Protein AF-A0A7C7HZP6-F1 (afdb_monomer_lite)

pLDDT: mean 91.23, std 8.25, range [57.12, 98.25]

Radius of gyration: 13.18 Å; chains: 1; bounding box: 35×17×31 Å

Structure (mmCIF, N/CA/C/O backbone):
data_AF-A0A7C7HZP6-F1
#
_entry.id   AF-A0A7C7HZP6-F1
#
loop_
_atom_site.group_PDB
_atom_site.id
_atom_site.type_symbol
_atom_site.label_atom_id
_atom_site.label_alt_id
_atom_site.label_comp_id
_atom_site.label_asym_id
_atom_site.label_entity_id
_atom_site.label_seq_id
_atom_site.pdbx_PDB_ins_code
_atom_site.Cartn_x
_atom_site.Cartn_y
_atom_site.Cartn_z
_atom_site.occupancy
_atom_site.B_iso_or_equiv
_atom_site.auth_seq_id
_atom_site.auth_comp_id
_atom_site.auth_asym_id
_atom_site.auth_atom_id
_atom_site.pdbx_PDB_model_num
ATOM 1 N N . LEU A 1 1 ? -16.241 5.968 13.732 1.00 82.75 1 LEU A N 1
ATOM 2 C CA . LEU A 1 1 ? -15.597 5.837 12.403 1.00 82.75 1 LEU A CA 1
ATOM 3 C C . LEU A 1 1 ? -15.423 4.372 11.982 1.00 82.75 1 LEU A C 1
ATOM 5 O O . LEU A 1 1 ? -15.474 4.093 10.793 1.00 82.75 1 LEU A O 1
ATOM 9 N N . SER A 1 2 ? -15.285 3.451 12.947 1.00 86.94 2 SER A N 1
ATOM 10 C CA . SER A 1 2 ? -15.208 1.988 12.774 1.00 86.94 2 SER A CA 1
ATOM 11 C C . SER A 1 2 ? -15.927 1.396 11.549 1.00 86.94 2 SER A C 1
ATOM 13 O O . SER A 1 2 ? -15.254 0.863 10.673 1.00 86.94 2 SER A O 1
ATOM 15 N N . THR A 1 3 ? -17.251 1.548 11.414 1.00 93.31 3 THR A N 1
ATOM 16 C CA . THR A 1 3 ? -18.000 0.968 10.279 1.00 93.31 3 THR A CA 1
ATOM 17 C C . THR A 1 3 ? -17.549 1.497 8.915 1.00 93.31 3 THR A C 1
ATOM 19 O O . THR A 1 3 ? -17.471 0.731 7.963 1.00 93.31 3 THR A O 1
ATOM 22 N N . LEU A 1 4 ? -17.223 2.790 8.815 1.00 95.06 4 LEU A N 1
ATOM 23 C CA . LEU A 1 4 ? -16.761 3.402 7.565 1.00 95.06 4 LEU A CA 1
ATOM 24 C C . LEU A 1 4 ? -15.348 2.927 7.192 1.00 95.06 4 LEU A C 1
ATOM 26 O O . LEU A 1 4 ? -15.051 2.726 6.019 1.00 95.06 4 LEU A O 1
ATOM 30 N N . MET A 1 5 ? -14.485 2.738 8.191 1.00 96.50 5 MET A N 1
ATOM 31 C CA . MET A 1 5 ? -13.084 2.357 7.991 1.00 96.50 5 MET A CA 1
ATOM 32 C C . MET A 1 5 ? -12.874 0.855 7.786 1.00 96.50 5 MET A C 1
ATOM 34 O O . MET A 1 5 ? -11.812 0.463 7.305 1.00 96.50 5 MET A O 1
ATOM 38 N N . ALA A 1 6 ? -13.862 0.023 8.129 1.00 96.75 6 ALA A N 1
ATOM 39 C CA . ALA A 1 6 ? -13.745 -1.434 8.131 1.00 96.75 6 ALA A CA 1
ATOM 40 C C . ALA A 1 6 ? -13.201 -1.996 6.807 1.00 96.75 6 ALA A C 1
ATOM 42 O O . ALA A 1 6 ? -12.262 -2.786 6.830 1.00 96.75 6 ALA A O 1
ATOM 43 N N . SER A 1 7 ? -13.710 -1.532 5.660 1.00 97.75 7 SER A N 1
ATOM 44 C CA . SER A 1 7 ? -13.249 -2.006 4.347 1.00 97.75 7 SER A CA 1
ATOM 45 C C . SER A 1 7 ? -11.790 -1.639 4.056 1.00 97.75 7 SER A C 1
ATOM 47 O O . SER A 1 7 ? -11.061 -2.426 3.463 1.00 97.75 7 SER A O 1
ATOM 49 N N . ALA A 1 8 ? -11.338 -0.454 4.476 1.00 97.69 8 ALA A N 1
ATOM 50 C CA . ALA A 1 8 ? -9.949 -0.039 4.284 1.00 97.69 8 ALA A CA 1
ATOM 51 C C . ALA A 1 8 ? -8.993 -0.822 5.199 1.00 97.69 8 ALA A C 1
ATOM 53 O O . ALA A 1 8 ? -7.906 -1.204 4.770 1.00 97.69 8 ALA A O 1
ATOM 54 N N . I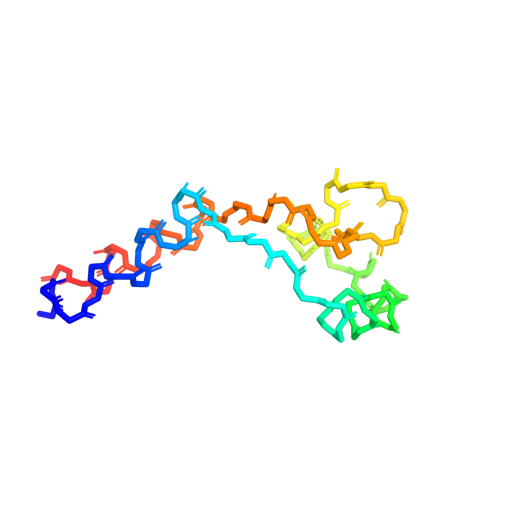LE A 1 9 ? -9.415 -1.093 6.440 1.00 98.25 9 ILE A N 1
ATOM 55 C CA . ILE A 1 9 ? -8.665 -1.934 7.382 1.00 98.25 9 ILE A CA 1
ATOM 56 C C . ILE A 1 9 ? -8.547 -3.360 6.835 1.00 98.25 9 ILE A C 1
ATOM 58 O O . ILE A 1 9 ? -7.450 -3.910 6.843 1.00 98.25 9 ILE A O 1
ATOM 62 N N . ASP A 1 10 ? -9.635 -3.932 6.314 1.00 98.19 10 ASP A N 1
ATOM 63 C CA . ASP A 1 10 ? -9.646 -5.274 5.721 1.00 98.19 10 ASP A CA 1
ATOM 64 C C . ASP A 1 10 ? -8.686 -5.378 4.528 1.00 98.19 10 ASP A C 1
ATOM 66 O O . ASP A 1 10 ? -7.815 -6.246 4.508 1.00 98.19 10 ASP A O 1
ATOM 70 N N . LEU A 1 11 ? -8.750 -4.428 3.589 1.00 98.12 11 LEU A N 1
ATOM 71 C CA . LEU A 1 11 ? -7.839 -4.385 2.441 1.00 98.12 11 LEU A CA 1
ATOM 72 C C . LEU A 1 11 ? -6.371 -4.215 2.852 1.00 98.12 11 LEU A C 1
ATOM 74 O O . LEU A 1 11 ? -5.489 -4.765 2.199 1.00 98.12 11 LEU A O 1
ATOM 78 N N . ALA A 1 12 ? -6.079 -3.465 3.917 1.00 97.25 12 ALA A N 1
ATOM 79 C CA . ALA A 1 12 ? -4.713 -3.324 4.416 1.00 97.25 12 ALA A CA 1
ATOM 80 C C . ALA A 1 12 ? -4.228 -4.598 5.133 1.00 97.25 12 ALA A C 1
ATOM 82 O O . ALA A 1 12 ? -3.086 -5.016 4.937 1.00 97.25 12 ALA A O 1
ATOM 83 N N . GLN A 1 13 ? -5.091 -5.231 5.931 1.00 97.88 13 GLN A N 1
ATOM 84 C CA . GLN A 1 13 ? -4.760 -6.393 6.758 1.00 97.88 13 GLN A CA 1
ATOM 85 C C . GLN A 1 13 ? -4.664 -7.690 5.950 1.00 97.88 13 GLN A C 1
ATOM 87 O O . GLN A 1 13 ? -3.755 -8.488 6.170 1.00 97.88 13 GLN A O 1
ATOM 92 N N . ASN A 1 14 ? -5.609 -7.903 5.037 1.00 97.81 14 ASN A N 1
ATOM 93 C CA . ASN A 1 14 ? -5.743 -9.123 4.240 1.00 97.81 14 ASN A CA 1
ATOM 94 C C . ASN A 1 14 ? -5.190 -8.953 2.820 1.00 97.81 14 ASN A C 1
ATOM 96 O O . ASN A 1 14 ? -4.923 -9.933 2.122 1.00 97.81 14 ASN A O 1
ATOM 100 N N . GLY A 1 15 ? -4.940 -7.706 2.430 1.00 96.44 15 GLY A N 1
ATOM 101 C CA . GLY A 1 15 ? -4.284 -7.344 1.191 1.00 96.44 15 GLY A CA 1
ATOM 102 C C . GLY A 1 15 ? -5.210 -7.274 -0.015 1.00 96.44 15 GLY A C 1
ATOM 103 O O . GLY A 1 15 ? -6.379 -7.656 0.010 1.00 96.44 15 GLY A O 1
ATOM 104 N N . PHE A 1 16 ? -4.643 -6.796 -1.117 1.00 96.56 16 PHE A N 1
ATOM 105 C CA . PHE A 1 16 ? -5.304 -6.743 -2.417 1.00 96.56 16 PHE A CA 1
ATOM 106 C C . PHE A 1 16 ? -4.314 -7.021 -3.546 1.00 96.56 16 PHE A C 1
ATOM 108 O O . PHE A 1 16 ? -3.095 -6.983 -3.369 1.00 96.56 16 PHE A O 1
ATOM 115 N N . ARG A 1 17 ? -4.852 -7.345 -4.723 1.00 96.12 17 ARG A N 1
ATOM 116 C CA . ARG A 1 17 ? -4.055 -7.651 -5.911 1.00 96.12 17 ARG A CA 1
ATOM 117 C C . ARG A 1 17 ? -3.578 -6.355 -6.553 1.00 96.12 17 ARG A C 1
ATOM 119 O O . ARG A 1 17 ? -4.400 -5.528 -6.940 1.00 96.12 17 ARG A O 1
ATOM 126 N N . VAL A 1 18 ? -2.263 -6.197 -6.680 1.00 94.12 18 VAL A N 1
ATOM 127 C CA . VAL A 1 18 ? -1.660 -4.997 -7.272 1.00 94.12 18 VAL A CA 1
ATOM 128 C C . VAL A 1 18 ? -2.073 -4.872 -8.736 1.00 94.12 18 VAL A C 1
ATOM 130 O O . VAL A 1 18 ? -1.987 -5.831 -9.508 1.00 94.12 18 VAL A O 1
ATOM 133 N N . LEU A 1 19 ? -2.525 -3.682 -9.128 1.00 95.81 19 LEU A N 1
ATOM 134 C CA . LEU A 1 19 ? -2.932 -3.405 -10.499 1.00 95.81 19 LEU A CA 1
ATOM 135 C C . LEU A 1 19 ? -1.706 -3.180 -11.398 1.00 95.81 19 LEU A C 1
ATOM 137 O O . LEU A 1 19 ? -0.677 -2.694 -10.924 1.00 95.81 19 LEU A O 1
ATOM 141 N N . PRO A 1 20 ? -1.803 -3.450 -12.715 1.00 95.50 20 PRO A N 1
ATOM 142 C CA . PRO A 1 20 ? -0.679 -3.261 -13.632 1.00 95.50 20 PRO A CA 1
ATOM 143 C C . PRO A 1 20 ? -0.060 -1.859 -13.588 1.00 95.50 20 PRO A C 1
ATOM 145 O O . PRO A 1 20 ? 1.160 -1.725 -13.571 1.00 95.50 20 PRO A O 1
ATOM 148 N N . GLN A 1 21 ? -0.887 -0.812 -13.523 1.00 95.75 21 GLN A N 1
ATOM 149 C CA . GLN A 1 21 ? -0.378 0.562 -13.492 1.00 95.75 21 GLN A CA 1
ATOM 150 C C . GLN A 1 21 ? 0.216 0.953 -12.136 1.00 95.75 21 GLN A C 1
ATOM 15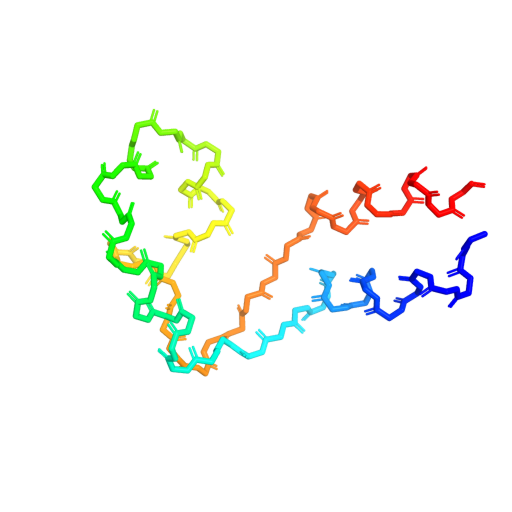2 O O . GLN A 1 21 ? 1.148 1.752 -12.098 1.00 95.75 21 GLN A O 1
ATOM 157 N N . ASP A 1 22 ? -0.248 0.353 -11.038 1.00 93.00 22 ASP A N 1
ATOM 158 C CA . ASP A 1 22 ? 0.365 0.560 -9.725 1.00 93.00 22 ASP A CA 1
ATOM 159 C C . ASP A 1 22 ? 1.746 -0.088 -9.641 1.00 93.00 22 ASP A C 1
ATOM 161 O O . ASP A 1 22 ? 2.676 0.543 -9.141 1.00 93.00 22 ASP A O 1
ATOM 165 N N . ALA A 1 23 ? 1.913 -1.287 -10.208 1.00 92.19 23 ALA A N 1
ATOM 166 C CA . ALA A 1 23 ? 3.220 -1.933 -10.316 1.00 92.19 23 ALA A CA 1
ATOM 167 C C . ALA A 1 23 ? 4.201 -1.082 -11.145 1.00 92.19 23 ALA A C 1
ATOM 169 O O . ALA A 1 23 ? 5.330 -0.845 -10.717 1.00 92.19 23 ALA A O 1
ATOM 170 N N . ASN A 1 24 ? 3.756 -0.549 -12.291 1.00 93.00 24 ASN A N 1
ATOM 171 C CA . ASN A 1 24 ? 4.568 0.351 -13.120 1.00 93.00 24 ASN A CA 1
ATOM 172 C C . ASN A 1 24 ? 4.969 1.622 -12.360 1.00 93.00 24 ASN A C 1
ATOM 174 O O . ASN A 1 24 ? 6.140 2.010 -12.358 1.00 93.00 24 ASN A O 1
ATOM 178 N N . ARG A 1 25 ? 4.002 2.261 -11.688 1.00 91.38 25 ARG A N 1
ATOM 179 C CA . ARG A 1 25 ? 4.235 3.462 -10.878 1.00 91.38 25 ARG A CA 1
ATOM 180 C C . ARG A 1 25 ? 5.266 3.184 -9.792 1.00 91.38 25 ARG A C 1
ATOM 182 O O . ARG A 1 25 ? 6.212 3.953 -9.634 1.00 91.38 25 ARG A O 1
ATOM 189 N N . GLN A 1 26 ? 5.103 2.084 -9.071 1.00 89.94 26 GLN A N 1
ATOM 190 C CA . GLN A 1 26 ? 6.003 1.715 -7.994 1.00 89.94 26 GLN A CA 1
ATOM 191 C C . GLN A 1 26 ? 7.422 1.439 -8.510 1.00 89.94 26 GLN A C 1
ATOM 193 O O . GLN A 1 26 ? 8.370 2.028 -7.999 1.00 89.94 26 GLN A O 1
ATOM 198 N N . ALA A 1 27 ? 7.580 0.648 -9.575 1.00 90.25 27 ALA A N 1
ATOM 199 C CA . ALA A 1 27 ? 8.891 0.389 -10.172 1.00 90.25 27 ALA A CA 1
ATOM 200 C C . ALA A 1 27 ? 9.605 1.687 -10.597 1.00 90.25 27 ALA A C 1
ATOM 202 O O . ALA A 1 27 ? 10.808 1.831 -10.379 1.00 90.25 27 ALA A O 1
ATOM 203 N N . SER A 1 28 ? 8.865 2.666 -11.134 1.00 91.44 28 SER A N 1
ATOM 204 C CA . SER A 1 28 ? 9.432 3.961 -11.537 1.00 91.44 28 SER A CA 1
ATOM 205 C C . SER A 1 28 ? 9.966 4.797 -10.361 1.00 91.44 28 SER A C 1
ATOM 207 O O . SER A 1 28 ? 10.895 5.582 -10.536 1.00 91.44 28 SER A O 1
ATOM 209 N N . GLY A 1 29 ? 9.421 4.600 -9.155 1.00 90.94 29 GLY A N 1
ATOM 210 C CA . GLY A 1 29 ? 9.830 5.294 -7.930 1.00 90.94 29 GLY A CA 1
ATOM 211 C C . GLY A 1 29 ? 10.949 4.607 -7.139 1.00 90.94 29 GLY A C 1
ATOM 212 O O . GLY A 1 29 ? 11.381 5.142 -6.117 1.00 90.94 29 GLY A O 1
ATOM 213 N N . LEU A 1 30 ? 11.434 3.440 -7.577 1.00 89.94 30 LEU A N 1
ATOM 214 C CA . LEU A 1 30 ? 12.367 2.611 -6.806 1.00 89.94 30 LEU A CA 1
ATOM 215 C C . LEU A 1 30 ? 13.655 3.347 -6.412 1.00 89.94 30 LEU A C 1
ATOM 217 O O . LEU A 1 30 ? 14.128 3.190 -5.288 1.00 89.94 30 LEU A O 1
ATOM 221 N N . ALA A 1 31 ? 14.234 4.126 -7.330 1.00 91.19 31 ALA A N 1
ATOM 222 C CA . ALA A 1 31 ? 15.500 4.818 -7.089 1.00 91.19 31 ALA A CA 1
ATOM 223 C C . ALA A 1 31 ? 15.415 5.742 -5.864 1.00 91.19 31 ALA A C 1
ATOM 225 O O . ALA A 1 31 ? 16.291 5.695 -5.008 1.00 91.19 31 ALA A O 1
ATOM 226 N N . GLN A 1 32 ? 14.317 6.492 -5.746 1.00 92.06 32 GLN A N 1
ATOM 227 C CA . GLN A 1 32 ? 14.041 7.348 -4.594 1.00 92.06 32 GLN A CA 1
ATOM 228 C C . GLN A 1 32 ? 13.641 6.527 -3.362 1.00 92.06 32 GLN A C 1
ATOM 230 O O . GLN A 1 32 ? 14.064 6.821 -2.249 1.00 92.06 32 GLN A O 1
ATOM 235 N N . ALA A 1 33 ? 12.843 5.469 -3.537 1.00 90.75 33 ALA A N 1
A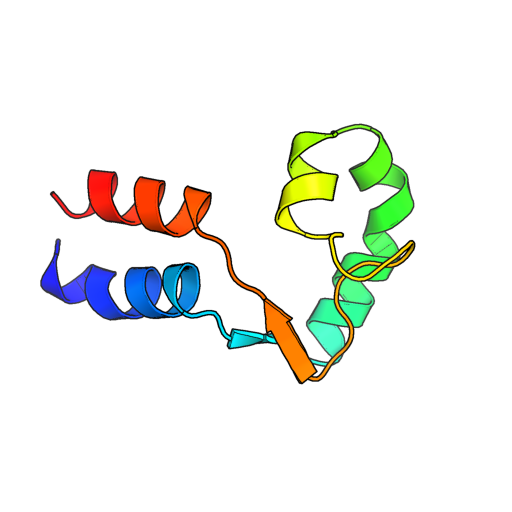TOM 236 C CA . ALA A 1 33 ? 12.396 4.633 -2.423 1.00 90.75 33 ALA A CA 1
ATOM 237 C C . ALA A 1 33 ? 13.564 3.992 -1.653 1.00 90.75 33 ALA A C 1
ATOM 239 O O . ALA A 1 33 ? 13.465 3.830 -0.439 1.00 90.75 33 ALA A O 1
ATOM 240 N N . LYS A 1 34 ? 14.678 3.678 -2.331 1.00 90.69 34 LYS A N 1
ATOM 241 C CA . LYS A 1 34 ? 15.897 3.118 -1.717 1.00 90.69 34 LYS A CA 1
ATOM 242 C C . LYS A 1 34 ? 16.548 4.035 -0.676 1.00 90.69 34 LYS A C 1
ATOM 244 O O . LYS A 1 34 ? 17.294 3.539 0.161 1.00 90.69 34 LYS A O 1
ATOM 249 N N . GLU A 1 35 ? 16.246 5.332 -0.683 1.00 94.44 35 GLU A N 1
ATOM 250 C CA . GLU A 1 35 ? 16.703 6.276 0.347 1.00 94.44 35 GLU A CA 1
ATOM 251 C C . GLU A 1 35 ? 15.982 6.070 1.694 1.00 94.44 35 GLU A C 1
ATOM 253 O O . GLU A 1 35 ? 16.460 6.528 2.731 1.00 94.44 35 GLU A O 1
ATOM 258 N N . PHE A 1 36 ? 14.850 5.353 1.701 1.00 92.44 36 PHE A N 1
ATOM 259 C CA . PHE A 1 36 ? 13.965 5.207 2.856 1.00 92.44 36 PHE A CA 1
ATOM 260 C C . PHE A 1 36 ? 13.693 3.724 3.163 1.00 92.44 36 PHE A C 1
ATOM 262 O O . PHE A 1 36 ? 12.786 3.129 2.572 1.00 92.44 36 PHE A O 1
ATOM 269 N N . PRO A 1 37 ? 14.406 3.116 4.131 1.00 89.38 37 PRO A N 1
ATOM 270 C CA . PRO A 1 37 ? 14.263 1.693 4.451 1.00 89.38 37 PRO A CA 1
ATOM 271 C C . PRO A 1 37 ? 12.821 1.260 4.750 1.00 89.38 37 PRO A C 1
ATOM 273 O O . PRO A 1 37 ? 12.364 0.249 4.229 1.00 89.38 37 PRO A O 1
ATOM 276 N N . GLY A 1 38 ? 12.054 2.074 5.485 1.00 89.31 38 GLY A N 1
ATOM 277 C CA . GLY A 1 38 ? 10.648 1.766 5.774 1.00 89.31 38 GLY A CA 1
ATOM 278 C C . GLY A 1 38 ? 9.759 1.701 4.523 1.00 89.31 38 GLY A C 1
ATOM 279 O O . GLY A 1 38 ? 8.838 0.890 4.459 1.00 89.31 38 GLY A O 1
ATOM 280 N N . THR A 1 39 ? 10.054 2.502 3.495 1.00 89.56 39 THR A N 1
ATOM 281 C CA . THR A 1 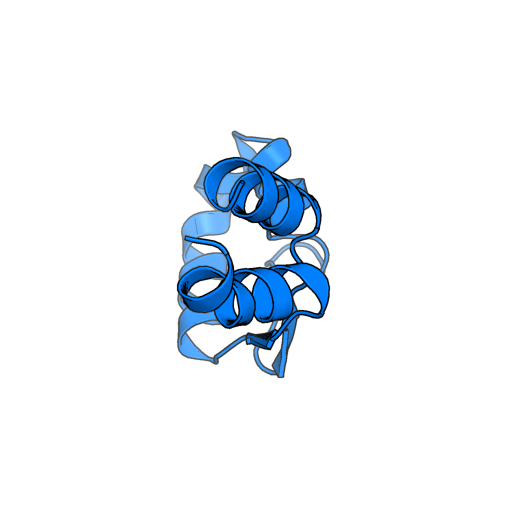39 ? 9.342 2.447 2.209 1.00 89.56 39 THR A CA 1
ATOM 282 C C . THR A 1 39 ? 9.666 1.155 1.464 1.00 89.56 39 THR A C 1
ATOM 284 O O . THR A 1 39 ? 8.768 0.531 0.896 1.00 89.56 39 THR A O 1
ATOM 287 N N . ILE A 1 40 ? 10.933 0.729 1.488 1.00 89.88 40 ILE A N 1
ATOM 288 C CA . ILE A 1 40 ? 11.357 -0.560 0.931 1.00 89.88 40 ILE A CA 1
ATOM 289 C C . ILE A 1 40 ? 10.647 -1.712 1.646 1.00 89.88 40 ILE A C 1
ATOM 291 O O . ILE A 1 40 ? 10.067 -2.569 0.983 1.00 89.88 40 ILE A O 1
ATOM 295 N N . ASP A 1 41 ? 10.598 -1.698 2.975 1.00 87.62 41 ASP A N 1
ATOM 296 C CA . ASP A 1 41 ? 9.977 -2.772 3.754 1.00 87.62 41 ASP A CA 1
ATOM 297 C C . ASP A 1 41 ? 8.464 -2.884 3.538 1.00 87.62 41 ASP A C 1
ATOM 299 O O . ASP A 1 41 ? 7.922 -3.994 3.537 1.00 87.62 41 ASP A O 1
ATOM 303 N N . ALA A 1 42 ? 7.786 -1.749 3.350 1.00 87.31 42 ALA A N 1
ATOM 304 C CA . ALA A 1 42 ? 6.343 -1.701 3.140 1.00 87.31 42 ALA A CA 1
ATOM 305 C C . ALA A 1 42 ? 5.944 -2.110 1.715 1.00 87.31 42 ALA A C 1
ATOM 307 O O . ALA A 1 42 ? 4.976 -2.848 1.526 1.00 87.31 42 ALA A O 1
ATOM 308 N N . TYR A 1 43 ? 6.691 -1.653 0.707 1.00 86.25 43 TYR A N 1
ATOM 309 C CA . TYR A 1 43 ? 6.263 -1.767 -0.685 1.00 86.25 43 TYR A CA 1
ATOM 310 C C . TYR A 1 43 ? 7.131 -2.715 -1.522 1.00 86.25 43 TYR A C 1
ATOM 312 O O . TYR A 1 43 ? 6.657 -3.210 -2.533 1.00 86.25 43 TYR A O 1
ATOM 320 N N . TYR A 1 44 ? 8.364 -3.046 -1.139 1.00 86.50 44 TYR A N 1
ATOM 321 C CA . TYR A 1 44 ? 9.318 -3.726 -2.030 1.00 86.50 44 TYR A CA 1
ATOM 322 C C . TYR A 1 44 ? 9.735 -5.142 -1.600 1.00 86.50 44 TYR A C 1
ATOM 324 O O . TYR A 1 44 ? 10.782 -5.640 -2.001 1.00 86.50 44 TYR A O 1
ATOM 332 N N . ARG A 1 45 ? 8.871 -5.857 -0.865 1.00 72.38 45 ARG A N 1
ATOM 333 C CA . ARG A 1 45 ? 9.122 -7.245 -0.417 1.00 72.38 45 ARG A CA 1
ATOM 334 C C . ARG A 1 45 ? 9.146 -8.318 -1.524 1.00 72.38 45 ARG A C 1
ATOM 336 O O . ARG A 1 45 ? 9.532 -9.446 -1.238 1.00 72.38 45 ARG A O 1
ATOM 343 N N . GLY A 1 46 ? 8.756 -7.996 -2.763 1.00 57.12 46 GLY A N 1
ATOM 344 C CA . GLY A 1 46 ? 8.673 -8.931 -3.904 1.00 57.12 46 GLY A CA 1
ATOM 345 C C . GLY A 1 46 ? 9.957 -9.107 -4.735 1.00 57.12 46 GLY A C 1
ATOM 346 O O . GLY A 1 46 ? 9.945 -9.811 -5.744 1.00 57.12 46 GLY A O 1
ATOM 347 N N . GLY A 1 47 ? 11.065 -8.469 -4.343 1.00 62.28 47 GLY A N 1
ATOM 348 C CA . GLY A 1 47 ? 12.336 -8.466 -5.077 1.00 62.28 47 GLY A CA 1
ATOM 349 C C . GLY A 1 47 ? 12.823 -7.046 -5.369 1.00 62.28 47 GLY A C 1
ATOM 350 O O . GLY A 1 47 ? 12.314 -6.079 -4.811 1.00 62.28 47 GLY A O 1
ATOM 351 N N . GLU A 1 48 ? 13.800 -6.896 -6.266 1.00 64.25 48 GLU A N 1
ATOM 352 C CA . GLU A 1 48 ? 14.470 -5.602 -6.484 1.00 64.25 48 GLU A CA 1
ATOM 353 C C . GLU A 1 48 ? 13.555 -4.490 -7.034 1.00 64.25 48 GLU A C 1
ATOM 355 O O . GLU A 1 48 ? 13.892 -3.324 -6.871 1.00 64.25 48 GLU A O 1
ATOM 360 N N . ASN A 1 49 ? 12.396 -4.823 -7.623 1.00 69.62 49 ASN A N 1
ATOM 361 C CA . ASN A 1 49 ? 11.523 -3.881 -8.346 1.00 69.62 49 ASN A CA 1
ATOM 362 C C . ASN A 1 49 ? 10.129 -3.667 -7.733 1.00 69.62 49 ASN A C 1
ATOM 364 O O . ASN A 1 49 ? 9.284 -3.033 -8.361 1.00 69.62 49 ASN A O 1
ATOM 368 N N . GLY A 1 50 ? 9.870 -4.166 -6.524 1.00 83.31 50 GLY A N 1
ATOM 369 C CA . GLY A 1 50 ? 8.556 -4.013 -5.895 1.00 83.31 50 GLY A CA 1
ATOM 370 C C . GLY A 1 50 ? 7.599 -5.166 -6.169 1.00 83.31 50 GLY A C 1
ATOM 371 O O . GLY A 1 50 ? 8.011 -6.217 -6.659 1.00 83.31 50 GLY A O 1
ATOM 372 N N . TYR A 1 51 ? 6.322 -4.967 -5.834 1.00 90.25 51 TYR A N 1
ATOM 373 C CA . TYR A 1 51 ? 5.266 -5.924 -6.163 1.00 90.25 51 TYR A CA 1
ATOM 374 C C . TYR A 1 51 ? 4.961 -5.909 -7.661 1.00 90.25 51 TYR A C 1
ATOM 376 O O . TYR A 1 51 ? 4.861 -4.854 -8.293 1.00 90.25 51 TYR A O 1
ATOM 384 N N . ARG A 1 52 ? 4.750 -7.094 -8.226 1.00 91.44 52 ARG A N 1
ATOM 385 C CA . ARG A 1 52 ? 4.281 -7.274 -9.602 1.00 91.44 52 ARG A CA 1
ATOM 386 C C . ARG A 1 52 ? 2.761 -7.204 -9.667 1.00 91.44 52 ARG A C 1
ATOM 388 O O . ARG A 1 52 ? 2.054 -7.458 -8.694 1.00 91.44 52 ARG A O 1
ATOM 395 N N . ALA A 1 53 ? 2.245 -6.915 -10.858 1.00 93.44 53 ALA A N 1
ATOM 396 C CA . ALA A 1 53 ? 0.812 -6.974 -11.115 1.00 93.44 53 ALA A CA 1
ATOM 397 C C . ALA A 1 53 ? 0.246 -8.359 -10.743 1.00 93.44 53 ALA A C 1
ATOM 399 O O . ALA A 1 53 ? 0.805 -9.387 -11.123 1.00 93.44 53 ALA A O 1
ATOM 400 N N . GLY A 1 54 ? -0.862 -8.383 -10.003 1.00 94.38 54 GLY A N 1
ATOM 401 C CA . GLY A 1 54 ? -1.494 -9.608 -9.512 1.00 94.38 54 GLY A CA 1
ATOM 402 C C . GLY A 1 54 ? -0.862 -10.209 -8.250 1.00 94.38 54 GLY A C 1
ATOM 403 O O . GLY A 1 54 ? -1.448 -11.121 -7.661 1.00 94.38 54 GLY A O 1
ATOM 404 N N . GLU A 1 55 ? 0.277 -9.709 -7.771 1.00 92.75 55 GLU A N 1
ATOM 405 C CA . GLU A 1 55 ? 0.777 -10.089 -6.448 1.00 92.75 55 GLU A CA 1
ATOM 406 C C . GLU A 1 55 ? -0.101 -9.491 -5.347 1.00 92.75 55 GLU A C 1
ATOM 408 O O . GLU A 1 55 ? -0.772 -8.474 -5.538 1.00 92.75 55 GLU A O 1
ATOM 413 N N . LEU A 1 56 ? -0.155 -10.183 -4.208 1.00 93.62 56 LEU A N 1
ATOM 414 C CA . LEU A 1 56 ? -0.931 -9.747 -3.055 1.00 93.62 56 LEU A CA 1
ATOM 415 C C . LEU A 1 56 ? -0.079 -8.796 -2.211 1.00 93.62 56 LEU A C 1
ATOM 417 O O . LEU A 1 56 ? 0.911 -9.220 -1.618 1.00 93.62 56 LEU A O 1
ATOM 421 N N . LEU A 1 57 ? -0.483 -7.530 -2.144 1.00 92.88 57 LEU A N 1
ATOM 422 C CA . LEU A 1 57 ? 0.116 -6.532 -1.264 1.00 92.88 57 LEU A CA 1
ATOM 423 C C . LEU A 1 57 ? -0.625 -6.538 0.074 1.00 92.88 57 LEU A C 1
ATOM 425 O O . LEU A 1 57 ? -1.807 -6.207 0.113 1.00 92.88 57 LEU A O 1
ATOM 429 N N . VAL A 1 58 ? 0.079 -6.875 1.157 1.00 94.50 58 VAL A N 1
ATOM 430 C CA . VAL A 1 58 ? -0.429 -6.849 2.540 1.00 94.50 58 VAL A CA 1
ATOM 431 C C . VAL A 1 58 ? 0.326 -5.782 3.333 1.00 94.50 58 VAL A C 1
ATOM 433 O O . VAL A 1 58 ? 1.552 -5.716 3.267 1.00 94.50 58 VAL A O 1
ATOM 436 N N . GLN A 1 59 ? -0.396 -4.949 4.085 1.00 94.94 59 GLN A N 1
ATOM 437 C CA . GLN A 1 59 ? 0.132 -3.764 4.772 1.00 94.94 59 GLN A CA 1
ATOM 438 C C . GLN A 1 59 ? -0.288 -3.753 6.256 1.00 94.94 59 GLN A C 1
ATOM 440 O O . GLN A 1 59 ? -1.135 -2.950 6.660 1.00 94.94 59 GLN A O 1
ATOM 445 N N . PRO A 1 60 ? 0.298 -4.626 7.095 1.00 94.88 60 PRO A N 1
ATOM 446 C CA . PRO A 1 60 ? -0.154 -4.822 8.474 1.00 94.88 60 PRO A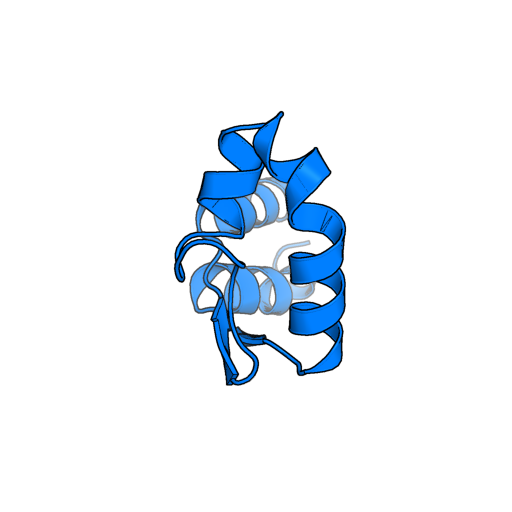 CA 1
ATOM 447 C C . PRO A 1 60 ? 0.047 -3.578 9.353 1.00 94.88 60 PRO A C 1
ATOM 449 O O . PRO A 1 60 ? -0.822 -3.234 10.154 1.00 94.88 60 PRO A O 1
ATOM 452 N N . ASP A 1 61 ? 1.151 -2.848 9.169 1.00 95.81 61 ASP A N 1
ATOM 453 C CA . ASP A 1 61 ? 1.403 -1.617 9.925 1.00 95.81 61 ASP A CA 1
ATOM 454 C C . ASP A 1 61 ? 0.402 -0.518 9.554 1.00 95.81 61 ASP A C 1
ATOM 456 O O . ASP A 1 61 ? -0.090 0.201 10.425 1.00 95.81 61 ASP A O 1
ATOM 460 N N . TYR A 1 62 ? 0.016 -0.442 8.277 1.00 96.25 62 TYR A N 1
ATOM 461 C CA . TYR A 1 62 ? -1.016 0.491 7.842 1.00 96.25 62 TYR A CA 1
ATOM 462 C C . TYR A 1 62 ? -2.393 0.107 8.394 1.00 96.25 62 TYR A C 1
ATOM 464 O O . TYR A 1 62 ? -3.108 0.973 8.894 1.00 96.25 62 TYR A O 1
ATOM 472 N N . ALA A 1 63 ? -2.743 -1.184 8.406 1.00 97.69 63 ALA A N 1
ATOM 473 C CA . ALA A 1 63 ? -3.980 -1.669 9.021 1.00 97.69 63 ALA A CA 1
ATOM 474 C C . ALA A 1 63 ? -4.064 -1.301 10.512 1.00 97.69 63 ALA A C 1
ATOM 476 O O . ALA A 1 63 ? -5.117 -0.869 10.996 1.00 97.69 63 ALA A O 1
ATOM 477 N N . LYS A 1 64 ? -2.939 -1.394 11.233 1.00 97.81 64 LYS A N 1
ATOM 478 C CA . LYS A 1 64 ? -2.833 -0.949 12.627 1.00 97.81 64 LYS A CA 1
ATOM 479 C C . LYS A 1 64 ? -3.080 0.554 12.760 1.00 97.81 64 LYS A C 1
ATOM 481 O O . LYS A 1 64 ? -3.869 0.957 13.612 1.00 97.81 64 LYS A O 1
ATOM 486 N N . THR A 1 65 ? -2.468 1.379 11.912 1.00 97.31 65 THR A N 1
ATOM 487 C CA . THR A 1 65 ? -2.717 2.830 11.896 1.00 97.31 65 THR A CA 1
ATOM 488 C C . THR A 1 65 ? -4.185 3.153 11.623 1.00 97.31 65 THR A C 1
ATOM 490 O O . THR A 1 65 ? -4.778 3.944 12.351 1.00 97.31 65 THR A O 1
ATOM 493 N N . LEU A 1 66 ? -4.801 2.517 10.624 1.00 97.56 66 LEU A N 1
ATOM 494 C CA . LEU A 1 66 ? -6.217 2.721 10.307 1.00 97.56 66 LEU A CA 1
ATOM 495 C C . LEU A 1 66 ? -7.132 2.305 11.464 1.00 97.56 66 LEU A C 1
ATOM 497 O O . LEU A 1 66 ? -8.117 2.987 11.740 1.00 97.56 66 LEU A O 1
ATOM 501 N N . SER A 1 67 ? -6.784 1.233 12.175 1.00 96.94 67 SER A N 1
ATOM 502 C CA . SER A 1 67 ? -7.524 0.774 13.355 1.00 96.94 67 SER A CA 1
ATOM 503 C C . SER A 1 67 ? -7.483 1.790 1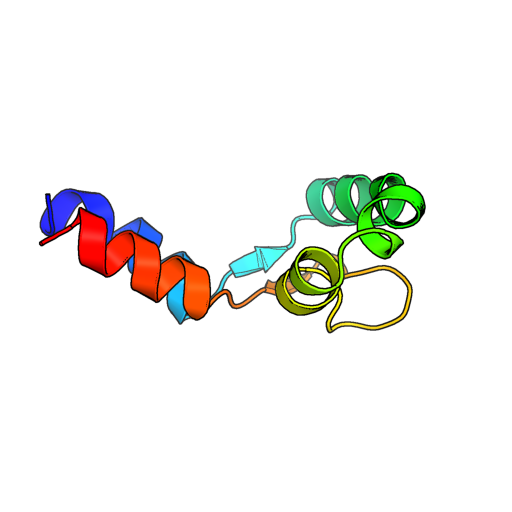4.501 1.00 96.94 67 SER A C 1
ATOM 505 O O . SER A 1 67 ? -8.508 2.019 15.135 1.00 96.94 67 SER A O 1
ATOM 507 N N . LEU A 1 68 ? -6.337 2.446 14.727 1.00 97.56 68 LEU A N 1
ATOM 508 C CA . LEU A 1 68 ? -6.191 3.515 15.730 1.00 97.56 68 LEU A CA 1
ATOM 509 C C . LEU A 1 68 ? -6.947 4.799 15.360 1.00 97.56 68 LEU A C 1
ATOM 511 O O . LEU A 1 68 ? -7.348 5.550 16.237 1.00 97.56 68 LEU A O 1
ATOM 515 N N . ILE A 1 69 ? -7.130 5.075 14.068 1.00 96.06 69 ILE A N 1
ATOM 516 C CA . ILE A 1 69 ? -7.965 6.197 13.606 1.00 96.06 69 ILE A CA 1
ATOM 517 C C . ILE A 1 69 ? -9.456 5.858 13.755 1.00 96.06 69 ILE A C 1
ATOM 519 O O . ILE A 1 69 ? -10.297 6.739 13.928 1.00 96.06 69 ILE A O 1
ATOM 523 N N . ALA A 1 70 ? -9.802 4.578 13.622 1.00 94.38 70 ALA A N 1
ATOM 524 C CA . ALA A 1 70 ? -11.180 4.118 13.613 1.00 94.38 70 ALA A CA 1
ATOM 525 C C . ALA A 1 70 ? -11.830 4.046 15.007 1.00 94.38 70 ALA A C 1
ATOM 527 O O . ALA A 1 70 ? -13.072 4.086 15.071 1.00 94.38 70 ALA A O 1
ATOM 528 N N . SER A 1 71 ? -11.000 3.909 16.053 1.00 83.69 71 SER A N 1
ATOM 529 C CA . SER A 1 71 ? -11.357 3.932 17.481 1.00 83.69 71 SER A CA 1
ATOM 530 C C . SER A 1 71 ? -11.738 5.327 17.950 1.00 83.69 71 SER A C 1
ATOM 532 O O . SER A 1 71 ? -12.820 5.445 18.562 1.00 83.69 71 SER A O 1
#

Sequence (71 aa):
LSTLMASAIDLAQNGFRVLPQDANRQASGLAQAKEFPGTIDAYYRGGENGYRAGELLVQPDYAKTLSLIAS

Foldseek 3Di:
DQVVLVVVLCCQAVFDFQAQVNLVVQQVCLVVLVVPVVSCVQFPPPPSRGDHGRDTRHHNVVSVVSVVVND

Secondary structure (DSSP, 8-state):
-HHHHHHHHHHHHH-EEPPHHHHHHHHHTHHHHTT-HHHHHHH-TTSTT-PPTT-EE--HHHHHHHHHHH-